Protein AF-A0A0L0SYV2-F1 (afdb_monomer)

Organism: Allomyces macrogynus (strain ATCC 38327) (NCBI:txid578462)

Foldseek 3Di:
DDDQDAPPVPRQGDDDQFACCCVVQNRVCNVVCCVVVVVLVPPPQDPVLLVVLVVLLVVLVVVCVVVVHDDDPVVSVVQSVVQSCCCSVQVDRPSCSVVVVDPLNVLVVLLVVLCVPVVLRRHNCSCVDPSVVVNVVSVVVNCVVRPD

pLDDT: mean 73.58, std 16.0, range [29.72, 91.56]

Structure (mmCIF, N/CA/C/O backbone):
data_AF-A0A0L0SYV2-F1
#
_entry.id   AF-A0A0L0SYV2-F1
#
loop_
_atom_site.group_PDB
_atom_site.id
_atom_site.type_symbol
_atom_site.label_atom_id
_atom_site.label_alt_id
_atom_site.label_comp_id
_atom_site.label_asym_id
_atom_site.label_entity_id
_atom_site.label_seq_id
_atom_site.pdbx_PDB_ins_code
_atom_site.Cartn_x
_atom_site.Cartn_y
_atom_site.Cartn_z
_atom_site.occupancy
_atom_site.B_iso_or_equiv
_atom_site.auth_seq_id
_atom_site.auth_comp_id
_atom_site.auth_asym_id
_atom_site.auth_atom_id
_atom_site.pdbx_PDB_model_num
ATOM 1 N N . MET A 1 1 ? 2.145 28.136 -29.803 1.00 29.72 1 MET A N 1
ATOM 2 C CA . MET A 1 1 ? 3.023 27.206 -30.550 1.00 29.72 1 MET A CA 1
ATOM 3 C C . MET A 1 1 ? 4.322 27.035 -29.763 1.00 29.72 1 MET A C 1
ATOM 5 O O . MET A 1 1 ? 5.127 27.953 -29.757 1.00 29.72 1 MET A O 1
ATOM 9 N N . LYS A 1 2 ? 4.502 25.943 -29.000 1.00 31.38 2 LYS A N 1
ATOM 10 C CA . LYS A 1 2 ? 5.753 25.691 -28.253 1.00 31.38 2 LYS A CA 1
ATOM 11 C C . LYS A 1 2 ? 6.667 24.815 -29.106 1.00 31.38 2 LYS A C 1
ATOM 13 O O . LYS A 1 2 ? 6.378 23.638 -29.300 1.00 31.38 2 LYS A O 1
ATOM 18 N N . ALA A 1 3 ? 7.738 25.410 -29.621 1.00 33.66 3 ALA A N 1
ATOM 19 C CA . ALA A 1 3 ? 8.808 24.705 -30.309 1.00 33.66 3 ALA A CA 1
ATOM 20 C C . ALA A 1 3 ? 9.492 23.744 -29.324 1.00 33.66 3 ALA A C 1
ATOM 22 O O . ALA A 1 3 ? 10.186 24.166 -28.400 1.00 33.66 3 ALA A O 1
ATOM 23 N N . ALA A 1 4 ? 9.256 22.444 -29.493 1.00 44.12 4 ALA A N 1
ATOM 24 C CA . ALA A 1 4 ? 10.051 21.416 -28.841 1.00 44.12 4 ALA A CA 1
ATOM 25 C C . ALA A 1 4 ? 11.408 21.372 -29.552 1.00 44.12 4 ALA A C 1
ATOM 27 O O . ALA A 1 4 ? 11.513 20.853 -30.662 1.00 44.12 4 ALA A O 1
ATOM 28 N N . VAL A 1 5 ? 12.433 21.958 -28.933 1.00 43.7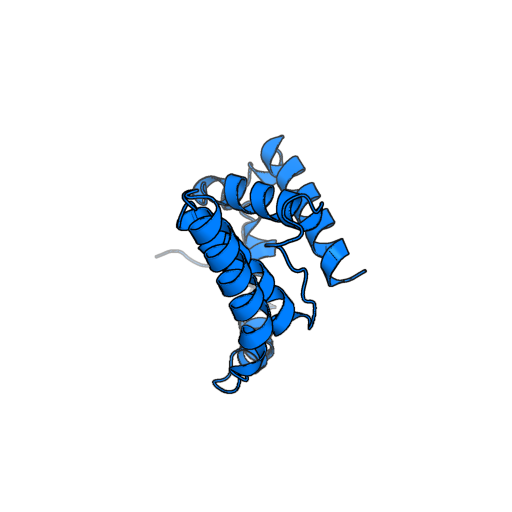8 5 VAL A N 1
ATOM 29 C CA . VAL A 1 5 ? 13.808 21.894 -29.434 1.00 43.78 5 VAL A CA 1
ATOM 30 C C . VAL A 1 5 ? 14.272 20.440 -29.323 1.00 43.78 5 VAL A C 1
ATOM 32 O O . VAL A 1 5 ? 14.525 19.925 -28.233 1.00 43.78 5 VAL A O 1
ATOM 35 N N . THR A 1 6 ? 14.304 19.750 -30.457 1.00 45.81 6 THR A N 1
ATOM 36 C CA . THR A 1 6 ? 14.864 18.405 -30.597 1.00 45.81 6 THR A CA 1
ATOM 37 C C . THR A 1 6 ? 16.344 18.530 -30.951 1.00 45.81 6 THR A C 1
ATOM 39 O O . THR A 1 6 ? 16.737 19.381 -31.756 1.00 45.81 6 THR A O 1
ATOM 42 N N . LYS A 1 7 ? 17.207 17.698 -30.354 1.00 44.47 7 LYS A N 1
ATOM 43 C CA . LYS A 1 7 ? 18.576 17.541 -30.868 1.00 44.47 7 LYS A CA 1
ATOM 44 C C . LYS A 1 7 ? 18.467 16.901 -32.252 1.00 44.47 7 LYS A C 1
ATOM 46 O O . LYS A 1 7 ? 18.067 15.743 -32.361 1.00 44.47 7 LYS A O 1
ATOM 51 N N . HIS A 1 8 ? 18.822 17.64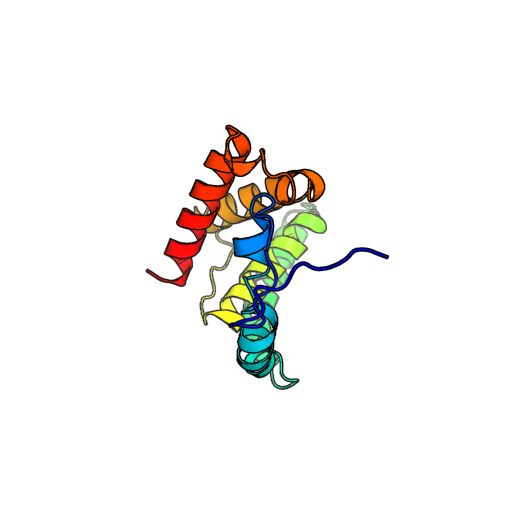9 -33.296 1.00 44.31 8 HIS A N 1
ATOM 52 C CA . HIS A 1 8 ? 18.572 17.277 -34.694 1.00 44.31 8 HIS A CA 1
ATOM 53 C C . HIS A 1 8 ? 19.315 16.003 -35.152 1.00 44.31 8 HIS A C 1
ATOM 55 O O . HIS A 1 8 ? 19.005 15.474 -36.209 1.00 44.31 8 HIS A O 1
ATOM 61 N N . GLY A 1 9 ? 20.253 15.476 -34.354 1.00 48.34 9 GLY A N 1
ATOM 62 C CA . GLY A 1 9 ? 20.945 14.211 -34.635 1.00 48.34 9 GLY A CA 1
ATOM 63 C C . GLY A 1 9 ? 20.352 12.960 -33.976 1.00 48.34 9 GLY A C 1
ATOM 64 O O . GLY A 1 9 ? 20.736 11.861 -34.352 1.00 48.34 9 GLY A O 1
ATOM 65 N N . VAL A 1 10 ? 19.451 13.089 -32.990 1.00 52.56 10 VAL A N 1
ATOM 66 C CA . VAL A 1 10 ? 18.992 11.937 -32.172 1.00 52.56 10 VAL A CA 1
ATOM 67 C C . VAL A 1 10 ? 17.472 11.909 -31.969 1.00 52.56 10 VAL A C 1
ATOM 69 O O . VAL A 1 10 ? 16.950 10.984 -31.359 1.00 52.56 10 VAL A O 1
ATOM 72 N N . PHE A 1 11 ? 16.743 12.930 -32.442 1.00 46.56 11 PHE A N 1
ATOM 73 C CA . PHE A 1 11 ? 15.298 13.111 -32.211 1.00 46.56 11 PHE A CA 1
ATOM 74 C C . PHE A 1 11 ? 14.867 13.013 -30.733 1.00 46.56 11 PHE A C 1
ATOM 76 O O . PHE A 1 11 ? 13.685 12.863 -30.422 1.00 46.56 11 PHE A O 1
ATOM 83 N N . GLU A 1 12 ? 15.802 13.167 -29.796 1.00 43.59 12 GLU A N 1
ATOM 84 C CA . GLU A 1 12 ? 15.482 13.257 -28.381 1.00 43.59 12 GLU A CA 1
ATOM 85 C C . GLU A 1 12 ? 14.911 14.642 -28.070 1.00 43.59 12 GLU A C 1
ATOM 87 O O . GLU A 1 12 ? 15.508 15.685 -28.370 1.00 43.59 12 GLU A O 1
ATOM 92 N N . LYS A 1 13 ? 13.724 14.650 -27.457 1.00 46.34 13 LYS A N 1
ATOM 93 C CA . LYS A 1 13 ? 13.135 15.852 -26.866 1.00 46.34 13 LYS A CA 1
ATOM 94 C C . LYS A 1 13 ? 13.972 16.249 -25.649 1.00 46.34 13 LYS A C 1
ATOM 96 O O . LYS A 1 13 ? 14.183 15.417 -24.770 1.00 46.34 13 LYS A O 1
ATOM 101 N N . MET A 1 14 ? 14.407 17.509 -25.567 1.00 41.00 14 MET A N 1
ATOM 102 C CA . MET A 1 14 ? 14.943 18.050 -24.313 1.00 41.00 14 MET A CA 1
ATOM 103 C C . MET A 1 14 ? 13.851 17.989 -23.241 1.00 41.00 14 MET A C 1
ATOM 105 O O . MET A 1 14 ? 12.801 18.621 -23.373 1.00 41.00 14 MET A O 1
ATOM 109 N N . VAL A 1 15 ? 14.094 17.206 -22.192 1.00 47.69 15 VAL A N 1
ATOM 110 C CA . VAL A 1 15 ? 13.194 17.077 -21.045 1.00 47.69 15 VAL A CA 1
ATOM 111 C C . VAL A 1 15 ? 13.736 17.955 -19.925 1.00 47.69 15 VAL A C 1
ATOM 113 O O . VAL 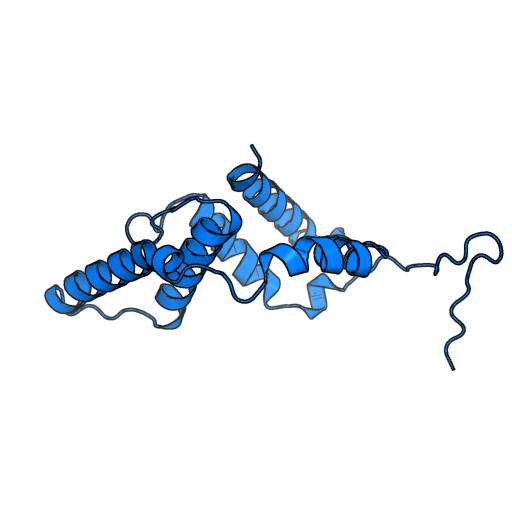A 1 15 ? 14.853 17.753 -19.458 1.00 47.69 15 VAL A O 1
ATOM 116 N N . PHE A 1 16 ? 12.946 18.937 -19.496 1.00 44.91 16 PHE A N 1
ATOM 117 C CA . PHE A 1 16 ? 13.191 19.640 -18.240 1.00 44.91 16 PHE A CA 1
ATOM 118 C C . PHE A 1 16 ? 12.748 18.722 -17.094 1.00 44.91 16 PHE A C 1
ATOM 120 O O . PHE A 1 16 ? 11.564 18.388 -17.002 1.00 44.91 16 PHE A O 1
ATOM 127 N N . SER A 1 17 ? 13.684 18.292 -16.243 1.00 52.31 17 SER A N 1
ATOM 128 C CA . SER A 1 17 ? 13.376 17.466 -15.073 1.00 52.31 17 SER A CA 1
ATOM 129 C C . SER A 1 17 ? 12.550 18.280 -14.075 1.00 52.31 17 SER A C 1
ATOM 131 O O . SER A 1 17 ? 13.035 19.265 -13.514 1.00 52.31 17 SER A O 1
ATOM 133 N N . ALA A 1 18 ? 11.298 17.884 -13.861 1.00 56.34 18 ALA A N 1
ATOM 134 C CA . ALA A 1 18 ? 10.385 18.538 -12.931 1.00 56.34 18 ALA A CA 1
ATOM 135 C C . ALA A 1 18 ? 10.066 17.598 -11.758 1.00 56.34 18 ALA A C 1
ATOM 137 O O . ALA A 1 18 ? 9.208 16.726 -11.866 1.00 56.34 18 ALA A O 1
ATOM 138 N N . GLY A 1 19 ? 10.795 17.746 -10.654 1.00 63.28 19 GLY A N 1
ATOM 139 C CA . GLY A 1 19 ? 10.549 17.026 -9.404 1.00 63.28 19 GLY A CA 1
ATOM 140 C C . GLY A 1 19 ? 10.784 15.518 -9.535 1.00 63.28 19 GLY A C 1
ATOM 141 O O . GLY A 1 19 ? 11.743 15.085 -10.174 1.00 63.28 19 GLY A O 1
ATOM 142 N N . TYR A 1 20 ? 9.883 14.704 -8.973 1.00 60.41 20 TYR A N 1
ATOM 143 C CA . TYR A 1 20 ? 9.919 13.236 -9.098 1.00 60.41 20 TYR A CA 1
ATOM 144 C C . TYR A 1 20 ? 9.227 12.707 -10.354 1.00 60.41 20 TYR A C 1
ATOM 146 O O . TYR A 1 20 ? 9.127 11.492 -10.539 1.00 60.41 20 TYR A O 1
ATOM 154 N N . ARG A 1 21 ? 8.767 13.589 -11.247 1.00 58.44 21 ARG A N 1
ATOM 155 C CA . ARG A 1 21 ? 8.006 13.206 -12.441 1.00 58.44 21 ARG A CA 1
ATOM 156 C C . ARG A 1 21 ? 8.702 12.123 -13.263 1.00 58.44 21 ARG A C 1
ATOM 158 O O . ARG A 1 21 ? 8.033 11.239 -13.775 1.00 58.44 21 ARG A O 1
ATOM 165 N N . GLU A 1 22 ? 10.027 12.136 -13.360 1.00 58.88 22 GLU A N 1
ATOM 166 C CA . GLU A 1 22 ? 10.775 11.122 -14.116 1.00 58.88 22 GLU A CA 1
ATOM 167 C C . GLU A 1 22 ? 10.774 9.733 -13.458 1.00 58.88 22 GLU A C 1
ATOM 169 O O . GLU A 1 22 ? 10.797 8.743 -14.184 1.00 58.88 22 GLU A O 1
ATOM 174 N N . ARG A 1 23 ? 10.679 9.639 -12.122 1.00 58.47 23 ARG A N 1
ATOM 175 C CA . ARG A 1 23 ? 10.494 8.358 -11.414 1.00 58.47 23 ARG A CA 1
ATOM 176 C C . ARG A 1 23 ? 9.082 7.802 -11.598 1.00 58.47 23 ARG A C 1
ATOM 178 O O . ARG A 1 23 ? 8.929 6.599 -11.738 1.00 58.47 23 ARG A O 1
ATOM 185 N N . PHE A 1 24 ? 8.075 8.674 -11.641 1.00 51.09 24 PHE A N 1
ATOM 186 C CA . PHE A 1 24 ? 6.677 8.266 -11.822 1.00 51.09 24 PHE A CA 1
ATOM 187 C C . PHE A 1 24 ? 6.277 8.039 -13.288 1.00 51.09 24 PHE A C 1
ATOM 189 O O . PHE A 1 24 ? 5.370 7.260 -13.553 1.00 51.09 24 PHE A O 1
ATOM 196 N N . THR A 1 25 ? 6.912 8.723 -14.248 1.00 50.16 25 THR A N 1
ATOM 197 C CA . THR A 1 25 ? 6.475 8.717 -15.661 1.00 50.16 25 THR A CA 1
ATOM 198 C C . THR A 1 25 ? 7.535 8.275 -16.674 1.00 50.16 25 THR A C 1
ATOM 200 O O . THR A 1 25 ? 7.166 7.946 -17.795 1.00 50.16 25 THR A O 1
ATOM 203 N N . GLY A 1 26 ? 8.825 8.207 -16.314 1.00 46.00 26 GLY A N 1
ATOM 204 C CA . GLY A 1 26 ? 9.908 7.727 -17.189 1.00 46.00 26 GLY A CA 1
ATOM 205 C C . GLY A 1 26 ? 10.278 8.647 -18.375 1.00 46.00 26 GLY A C 1
ATOM 206 O O . GLY A 1 26 ? 9.440 9.318 -18.975 1.00 46.00 26 GLY A O 1
ATOM 207 N N . LYS A 1 27 ? 11.563 8.677 -18.773 1.00 50.16 27 LYS A N 1
ATOM 208 C CA . LYS A 1 27 ? 12.067 9.445 -19.940 1.00 50.16 27 LYS A CA 1
ATOM 209 C C . LYS A 1 27 ? 11.887 8.656 -21.234 1.00 50.16 27 LYS A C 1
ATOM 211 O O . LYS A 1 27 ? 12.698 7.778 -21.490 1.00 50.16 27 LYS A O 1
ATOM 216 N N . ASN A 1 28 ? 10.849 8.908 -22.039 1.00 48.28 28 ASN A N 1
ATOM 217 C CA . ASN A 1 28 ? 10.533 8.171 -23.293 1.00 48.28 28 ASN A CA 1
ATOM 218 C C . ASN A 1 28 ? 10.347 6.639 -23.146 1.00 48.28 28 ASN A C 1
ATOM 220 O O . ASN A 1 28 ? 9.809 5.980 -24.034 1.00 48.28 28 ASN A O 1
ATOM 224 N N . LEU A 1 29 ? 10.699 6.102 -21.983 1.00 48.56 29 LEU A N 1
ATOM 225 C CA . LEU A 1 29 ? 10.448 4.778 -21.478 1.00 48.56 29 LEU A CA 1
ATOM 226 C C . LEU A 1 29 ? 8.961 4.590 -21.210 1.00 48.56 29 LEU A C 1
ATOM 228 O O . LEU A 1 29 ? 8.510 3.478 -21.353 1.00 48.56 29 LEU A O 1
ATOM 232 N N . ALA A 1 30 ? 8.176 5.648 -20.974 1.00 48.47 30 ALA A N 1
ATOM 233 C CA . ALA A 1 30 ? 6.724 5.550 -20.824 1.00 48.47 30 ALA A CA 1
ATOM 234 C C . ALA A 1 30 ? 6.069 4.719 -21.938 1.00 48.47 30 ALA A C 1
ATOM 236 O O . ALA A 1 30 ? 5.272 3.846 -21.649 1.00 48.47 30 ALA A O 1
ATOM 237 N N . ILE A 1 31 ? 6.444 4.915 -23.211 1.00 52.03 31 ILE A N 1
ATOM 238 C CA . ILE A 1 31 ? 5.865 4.155 -24.335 1.00 52.03 31 ILE A CA 1
ATOM 239 C C . ILE A 1 31 ? 6.406 2.716 -24.376 1.00 52.03 31 ILE A C 1
ATOM 241 O O . ILE A 1 31 ? 5.652 1.781 -24.644 1.00 52.03 31 ILE A O 1
ATOM 245 N N . ALA A 1 32 ? 7.703 2.519 -24.121 1.00 54.16 32 ALA A N 1
ATOM 246 C CA . ALA A 1 32 ? 8.334 1.196 -24.127 1.00 54.16 32 ALA A CA 1
ATOM 247 C C . ALA A 1 32 ? 7.911 0.345 -22.911 1.00 54.16 32 ALA A C 1
ATOM 249 O O . ALA A 1 32 ? 7.461 -0.784 -23.077 1.00 54.16 32 ALA A O 1
ATOM 250 N N . GLN A 1 33 ? 7.959 0.912 -21.706 1.00 56.12 33 GLN A N 1
ATOM 251 C CA . GLN A 1 33 ? 7.362 0.389 -20.480 1.00 56.12 33 GLN A CA 1
ATOM 252 C C . GLN A 1 33 ? 5.869 0.184 -20.640 1.00 56.12 33 GLN A C 1
ATOM 254 O O . GLN A 1 33 ? 5.429 -0.896 -20.302 1.00 56.12 33 GLN A O 1
ATOM 259 N N . HIS A 1 34 ? 5.087 1.110 -21.208 1.00 56.94 34 HIS A N 1
ATOM 260 C CA . HIS A 1 34 ? 3.661 0.847 -21.447 1.00 56.94 34 HIS A CA 1
ATOM 261 C C . HIS A 1 34 ? 3.471 -0.400 -22.309 1.00 56.94 34 HIS A C 1
ATOM 263 O O . HIS A 1 34 ? 2.591 -1.189 -22.015 1.00 56.94 34 HIS A O 1
ATOM 269 N N . LYS A 1 35 ? 4.292 -0.647 -23.338 1.00 64.69 35 LYS A N 1
ATOM 270 C CA . LYS A 1 35 ? 4.180 -1.883 -24.135 1.00 64.69 35 LYS A CA 1
ATOM 271 C C . LYS A 1 35 ? 4.480 -3.150 -23.324 1.00 64.69 35 LYS A C 1
ATOM 273 O O . LYS A 1 35 ? 3.802 -4.154 -23.526 1.00 64.69 35 LYS A O 1
ATOM 278 N N . ILE A 1 36 ? 5.465 -3.099 -22.427 1.00 65.38 36 ILE A N 1
ATOM 279 C CA . ILE A 1 36 ? 5.871 -4.228 -21.573 1.00 65.38 36 ILE A CA 1
ATOM 280 C C . ILE A 1 36 ? 4.855 -4.439 -20.437 1.00 65.38 36 ILE A C 1
ATOM 282 O O . ILE A 1 36 ? 4.325 -5.529 -20.258 1.00 65.38 36 ILE A O 1
ATOM 286 N N . VAL A 1 37 ? 4.516 -3.372 -19.722 1.00 64.75 37 VAL A N 1
ATOM 287 C CA . VAL A 1 37 ? 3.601 -3.331 -18.577 1.00 64.75 37 VAL A CA 1
ATOM 288 C C . VAL A 1 37 ? 2.149 -3.570 -19.002 1.00 64.75 37 VAL A C 1
ATOM 290 O O . VAL A 1 37 ? 1.436 -4.297 -18.318 1.00 64.75 37 VAL A O 1
ATOM 293 N N . ASN A 1 38 ? 1.699 -3.085 -20.168 1.00 70.88 38 ASN A N 1
ATOM 294 C CA . ASN A 1 38 ? 0.351 -3.391 -20.677 1.00 70.88 38 ASN A CA 1
ATOM 295 C C . ASN A 1 38 ? 0.132 -4.891 -20.893 1.00 70.88 38 ASN A C 1
ATOM 297 O O . ASN A 1 38 ? -1.017 -5.322 -20.938 1.00 70.88 38 ASN A O 1
ATOM 301 N N . ALA A 1 39 ? 1.193 -5.693 -21.056 1.00 67.56 39 ALA A N 1
ATOM 302 C CA . ALA A 1 39 ? 1.052 -7.144 -21.095 1.00 67.56 39 ALA A CA 1
ATOM 303 C C . ALA A 1 39 ? 0.579 -7.708 -19.746 1.00 67.56 39 ALA A C 1
ATOM 305 O O . ALA A 1 39 ? -0.248 -8.617 -19.745 1.00 67.56 39 ALA A O 1
ATOM 306 N N . ALA A 1 40 ? 1.026 -7.119 -18.634 1.00 63.31 40 ALA A N 1
ATOM 307 C CA . ALA A 1 40 ? 0.561 -7.460 -17.296 1.00 63.31 40 ALA A CA 1
ATOM 308 C C . ALA A 1 40 ? -0.893 -7.015 -17.069 1.00 63.31 40 ALA A C 1
ATOM 310 O O . ALA A 1 40 ? -1.648 -7.762 -16.473 1.00 63.31 40 ALA A O 1
ATOM 311 N N . PHE A 1 41 ? -1.336 -5.875 -17.612 1.00 68.88 41 PHE A N 1
ATOM 312 C CA . PHE A 1 41 ? -2.715 -5.363 -17.457 1.00 68.88 41 PHE A CA 1
ATOM 313 C C . PHE A 1 41 ? -3.721 -5.866 -18.510 1.00 68.88 41 PHE A C 1
ATOM 315 O O . PHE A 1 41 ? -4.768 -5.253 -18.737 1.00 68.88 41 PHE A O 1
ATOM 322 N N . ARG A 1 42 ? -3.438 -6.981 -19.194 1.00 68.69 42 ARG A N 1
ATOM 323 C CA . ARG A 1 42 ? -4.436 -7.608 -20.077 1.00 68.69 42 ARG A CA 1
ATOM 324 C C . ARG A 1 42 ? -5.583 -8.171 -19.234 1.00 68.69 42 ARG A C 1
ATOM 326 O O . ARG A 1 42 ? -5.414 -8.481 -18.062 1.00 68.69 42 ARG A O 1
ATOM 333 N N . ARG A 1 43 ? -6.747 -8.363 -19.862 1.00 62.38 43 ARG A N 1
ATOM 334 C CA . ARG A 1 43 ? -8.036 -8.802 -19.274 1.00 62.38 43 ARG A CA 1
ATOM 335 C C . ARG A 1 43 ? -8.021 -10.167 -18.538 1.00 62.38 43 ARG A C 1
ATOM 337 O O . ARG A 1 43 ? -9.086 -10.692 -18.248 1.00 62.38 43 ARG A O 1
ATOM 344 N N . GLY A 1 44 ? -6.848 -10.757 -18.296 1.00 67.44 44 GLY A N 1
ATOM 345 C CA . GLY A 1 44 ? -6.633 -12.103 -17.762 1.00 67.44 44 GLY A CA 1
ATOM 346 C C . GLY A 1 44 ? -6.175 -12.166 -16.304 1.00 67.44 44 GLY A C 1
ATOM 347 O O . GLY A 1 44 ? -5.636 -13.194 -15.909 1.00 67.44 44 GLY A O 1
ATOM 348 N N . TRP A 1 45 ? -6.352 -11.109 -15.504 1.00 68.31 45 TRP A N 1
ATOM 349 C CA . TRP A 1 45 ? -6.141 -11.229 -14.058 1.00 68.31 45 TRP A CA 1
ATOM 350 C C . TRP A 1 45 ? -7.148 -12.227 -13.501 1.00 68.31 45 TRP A C 1
ATOM 352 O O . TRP A 1 45 ? -8.357 -12.038 -13.638 1.00 68.31 45 TRP A O 1
ATOM 362 N N . ALA A 1 46 ? -6.649 -13.313 -12.915 1.00 77.56 46 ALA A N 1
ATOM 363 C CA . ALA A 1 46 ? -7.509 -14.317 -12.320 1.00 77.56 46 ALA A CA 1
ATOM 364 C C . ALA A 1 46 ? -8.253 -13.679 -11.136 1.00 77.56 46 ALA A C 1
ATOM 366 O O . ALA A 1 46 ? -7.594 -13.188 -10.219 1.00 77.56 46 ALA A O 1
ATOM 367 N N . PRO A 1 47 ? -9.600 -13.719 -11.092 1.00 77.12 47 PRO A N 1
ATOM 368 C CA . PRO A 1 47 ? -10.358 -13.211 -9.946 1.00 77.12 47 PRO A CA 1
ATOM 369 C C . PRO A 1 47 ? -9.931 -13.843 -8.613 1.00 77.12 47 PRO A C 1
ATOM 371 O O . PRO A 1 47 ? -10.064 -13.230 -7.562 1.00 77.12 47 PRO A O 1
ATOM 374 N N . ALA A 1 48 ? -9.354 -15.049 -8.669 1.00 81.38 48 ALA A N 1
ATOM 375 C CA . ALA A 1 48 ? -8.777 -15.748 -7.528 1.00 81.38 48 ALA A CA 1
ATOM 376 C C . ALA A 1 48 ? -7.665 -14.962 -6.806 1.00 81.38 48 ALA A C 1
ATOM 378 O O . ALA A 1 48 ? -7.508 -15.149 -5.603 1.00 81.38 48 ALA A O 1
ATOM 379 N N . LEU A 1 49 ? -6.945 -14.060 -7.491 1.00 79.75 49 LEU A N 1
ATOM 380 C CA . LEU A 1 49 ? -5.920 -13.197 -6.879 1.00 79.75 49 LEU A CA 1
ATOM 381 C C . LEU A 1 49 ? -6.502 -12.272 -5.802 1.00 79.75 49 LEU A C 1
ATOM 383 O O . LEU A 1 49 ? -5.807 -11.896 -4.869 1.00 79.75 49 LEU A O 1
ATOM 387 N N . PHE A 1 50 ? -7.789 -11.943 -5.904 1.00 81.81 50 PHE A N 1
ATOM 388 C CA . PHE A 1 50 ? -8.490 -11.109 -4.930 1.00 81.81 50 PHE A CA 1
ATOM 389 C C . PHE A 1 50 ? -9.158 -11.930 -3.821 1.00 81.81 50 PHE A C 1
ATOM 391 O O . PHE A 1 50 ? -9.718 -11.358 -2.892 1.00 81.81 50 PHE A O 1
ATOM 398 N N . GLY A 1 51 ? -9.121 -13.265 -3.908 1.00 86.88 51 GLY A N 1
ATOM 399 C CA . GLY A 1 51 ? -9.825 -14.154 -2.987 1.00 86.88 51 GLY A CA 1
ATOM 400 C C . GLY A 1 51 ? -9.241 -14.169 -1.574 1.00 86.88 51 GLY A C 1
ATOM 401 O O . GLY A 1 51 ? -10.011 -14.219 -0.624 1.00 86.88 51 GLY A O 1
ATOM 402 N N . GLY A 1 52 ? -7.911 -14.115 -1.436 1.00 88.31 52 GLY A N 1
ATOM 403 C CA . GLY A 1 52 ? -7.231 -14.006 -0.135 1.00 88.31 52 GLY A CA 1
ATOM 404 C C . GLY A 1 52 ? -7.556 -12.682 0.562 1.00 88.31 52 GLY A C 1
ATOM 405 O O . GLY A 1 52 ? -8.256 -12.705 1.573 1.00 88.31 52 GLY A O 1
ATOM 406 N N . PRO A 1 53 ? -7.214 -11.533 -0.052 1.00 89.81 53 PRO A N 1
ATOM 407 C CA . PRO A 1 53 ? -7.522 -10.217 0.511 1.00 89.81 53 PRO A CA 1
ATOM 408 C C . PRO A 1 53 ? -9.012 -10.023 0.843 1.00 89.81 53 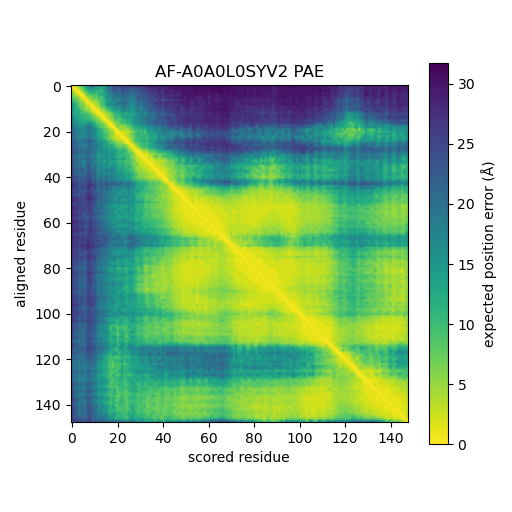PRO A C 1
ATOM 410 O O . PRO A 1 53 ? -9.359 -9.468 1.884 1.00 89.81 53 PRO A O 1
ATOM 413 N N . ALA A 1 54 ? -9.921 -10.539 0.002 1.00 88.69 54 ALA A N 1
ATOM 414 C CA . ALA A 1 54 ? -11.357 -10.457 0.266 1.00 88.69 54 ALA A CA 1
ATOM 415 C C . ALA A 1 54 ? -11.791 -11.287 1.484 1.00 88.69 54 ALA A C 1
ATOM 417 O O . ALA A 1 54 ? -12.712 -10.876 2.186 1.00 88.69 54 ALA A O 1
ATOM 418 N N . ARG A 1 55 ? -11.154 -12.437 1.747 1.00 90.94 55 ARG A N 1
ATOM 419 C CA . ARG A 1 55 ? -11.427 -13.228 2.956 1.00 90.94 55 ARG A CA 1
ATOM 420 C C . ARG A 1 55 ? -10.958 -12.501 4.206 1.00 90.94 55 ARG A C 1
ATOM 422 O O . ARG A 1 55 ? -11.763 -12.381 5.118 1.00 90.94 55 ARG A O 1
ATOM 429 N N . HIS A 1 56 ? -9.748 -11.937 4.200 1.00 90.69 56 HIS A N 1
ATOM 430 C CA . HIS A 1 56 ? -9.241 -11.161 5.339 1.00 90.69 56 HIS A CA 1
ATOM 431 C C . HIS A 1 56 ? -10.162 -9.972 5.664 1.00 90.69 56 HIS A C 1
ATOM 433 O O . HIS A 1 56 ? -10.456 -9.696 6.825 1.00 90.69 56 HIS A O 1
ATOM 439 N N . LEU A 1 57 ? -10.701 -9.302 4.637 1.00 90.00 57 LEU A N 1
ATOM 440 C CA . LEU A 1 57 ? -11.690 -8.238 4.826 1.00 90.00 57 LEU A CA 1
ATOM 441 C C . LEU A 1 57 ? -12.998 -8.747 5.460 1.00 90.00 57 LEU A C 1
ATOM 443 O O . LEU A 1 57 ? -13.535 -8.095 6.353 1.00 90.00 57 LEU A O 1
ATOM 447 N N . ILE A 1 58 ? -13.526 -9.884 4.995 1.00 91.31 58 ILE A N 1
ATOM 448 C CA . ILE A 1 58 ? -14.758 -10.477 5.542 1.00 91.31 58 ILE A CA 1
ATOM 449 C C . ILE A 1 58 ? -14.547 -10.900 6.998 1.00 91.31 58 ILE A C 1
ATOM 451 O O . ILE A 1 58 ? -15.366 -10.557 7.845 1.00 91.31 58 ILE A O 1
ATOM 455 N N . GLU A 1 59 ? -13.431 -11.564 7.301 1.00 91.56 59 GLU A N 1
ATOM 456 C CA . GLU A 1 59 ? -13.047 -11.938 8.667 1.00 91.56 59 GLU A CA 1
ATOM 457 C C . GLU A 1 59 ? -12.996 -10.701 9.571 1.00 91.56 59 GLU A C 1
ATOM 459 O O . GLU A 1 59 ? -13.577 -10.693 10.660 1.00 91.56 59 GLU A O 1
ATOM 464 N N . LYS A 1 60 ? -12.420 -9.596 9.079 1.00 88.12 60 LYS A N 1
ATOM 465 C CA . LYS A 1 60 ? -12.397 -8.336 9.825 1.00 88.12 60 LYS A CA 1
ATOM 466 C C . LYS A 1 60 ? -13.785 -7.743 10.046 1.00 88.12 60 LYS A C 1
ATOM 468 O O . LYS A 1 60 ? -14.056 -7.199 11.116 1.00 88.12 60 LYS A O 1
ATOM 473 N N . PHE A 1 61 ? -14.677 -7.833 9.064 1.00 89.88 61 PHE A N 1
ATOM 474 C CA . PHE A 1 61 ? -16.061 -7.395 9.237 1.00 89.88 61 PHE A CA 1
ATOM 475 C C . PHE A 1 61 ? -16.805 -8.225 10.281 1.00 89.88 61 PHE A C 1
ATOM 477 O O . PHE A 1 61 ? -17.532 -7.640 11.086 1.00 89.88 61 PHE A O 1
ATOM 484 N N . ASP A 1 62 ? -16.588 -9.537 10.323 1.00 91.25 62 ASP A N 1
ATOM 485 C CA . ASP A 1 62 ? -17.201 -10.412 11.323 1.00 91.25 62 ASP A CA 1
ATOM 486 C C . ASP A 1 62 ? -16.723 -10.061 12.748 1.00 91.25 62 ASP A C 1
ATOM 488 O O . ASP A 1 62 ? -17.541 -9.942 13.665 1.00 91.25 62 ASP A O 1
ATOM 492 N N . GLU A 1 63 ? -15.426 -9.789 12.941 1.00 89.38 63 GLU A N 1
ATOM 493 C CA . GLU A 1 63 ? -14.872 -9.319 14.226 1.00 89.38 63 GLU A CA 1
ATOM 494 C C . GLU A 1 63 ? -15.485 -7.987 14.689 1.00 89.38 63 GLU A C 1
ATOM 496 O O . GLU A 1 63 ? -15.804 -7.779 15.869 1.00 89.38 63 GLU A O 1
ATOM 501 N N . LEU A 1 64 ? -15.642 -7.045 13.761 1.00 87.56 64 LEU A N 1
ATOM 502 C CA . LEU A 1 64 ? -16.168 -5.716 14.061 1.00 87.56 64 LEU A CA 1
ATOM 503 C C . LEU A 1 64 ? -17.668 -5.760 14.342 1.00 87.56 64 LEU A C 1
ATOM 505 O O . LEU A 1 64 ? -18.128 -5.114 15.285 1.00 87.56 64 LEU A O 1
ATOM 509 N N . ALA A 1 65 ? -18.411 -6.584 13.601 1.00 88.31 65 ALA A N 1
ATOM 510 C CA . ALA A 1 65 ? -19.817 -6.855 13.870 1.00 88.31 65 ALA A CA 1
ATOM 511 C C . ALA A 1 65 ? -20.013 -7.479 15.262 1.00 88.31 65 ALA A C 1
ATOM 513 O O . ALA A 1 65 ? -20.927 -7.081 15.984 1.00 88.31 65 ALA A O 1
ATOM 514 N N . ALA A 1 66 ? -19.130 -8.396 15.673 1.00 90.94 66 ALA A N 1
ATOM 515 C CA . ALA A 1 66 ? -19.175 -9.017 16.997 1.00 90.94 66 ALA A CA 1
ATOM 516 C C . ALA A 1 66 ? -18.845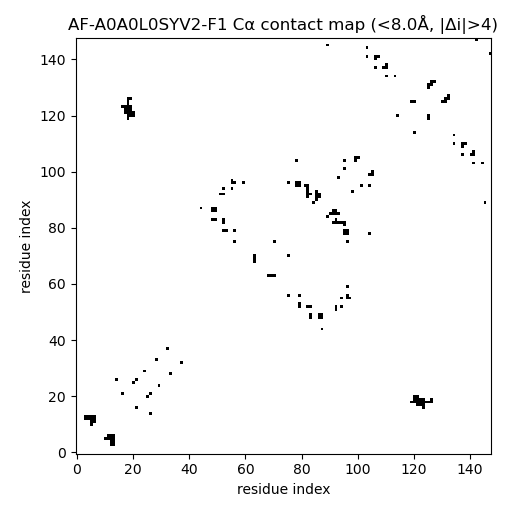 -8.040 18.143 1.00 90.94 66 ALA A C 1
ATOM 518 O O . ALA A 1 66 ? -19.405 -8.158 19.233 1.00 90.94 66 ALA A O 1
ATOM 519 N N . SER A 1 67 ? -17.954 -7.071 17.912 1.00 89.94 67 SER A N 1
ATOM 520 C CA . SER A 1 67 ? -17.548 -6.075 18.919 1.00 89.94 67 SER A CA 1
ATOM 521 C C . SER A 1 67 ? -18.402 -4.800 18.933 1.00 89.94 67 SER A C 1
ATOM 523 O O . SER A 1 67 ? -18.282 -4.000 19.859 1.00 89.94 67 SER A O 1
ATOM 525 N N . GLY A 1 68 ? -19.253 -4.591 17.922 1.00 87.62 68 GLY A N 1
ATOM 526 C CA . GLY A 1 68 ? -20.020 -3.353 17.739 1.00 87.62 68 GLY A CA 1
ATOM 527 C C . GLY A 1 68 ? -19.169 -2.153 17.304 1.00 87.62 68 GLY A C 1
ATOM 528 O O . GLY A 1 68 ? -19.615 -1.010 17.412 1.00 87.62 68 GLY A O 1
ATOM 529 N N . SER A 1 69 ? -17.945 -2.398 16.835 1.00 85.81 69 SER A N 1
ATOM 530 C CA . SER A 1 69 ? -17.012 -1.358 16.398 1.00 85.81 69 SER A CA 1
ATOM 531 C C . SER A 1 69 ? -17.303 -0.917 14.961 1.00 85.81 69 SER A C 1
ATOM 5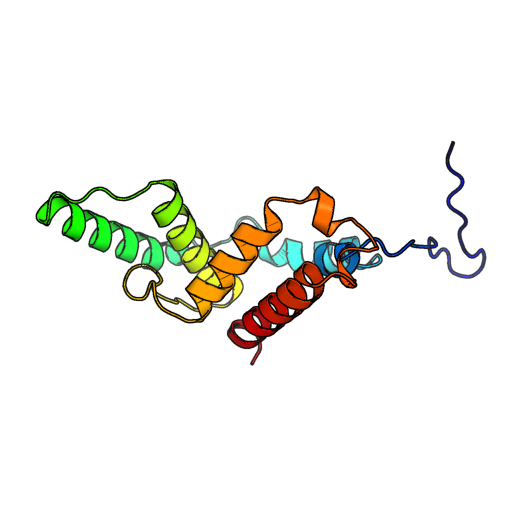33 O O . SER A 1 69 ? -17.804 -1.687 14.144 1.00 85.81 69 SER A O 1
ATOM 535 N N . VAL A 1 70 ? -16.958 0.329 14.630 1.00 80.94 70 VAL A N 1
ATOM 536 C CA . VAL A 1 70 ? -17.139 0.895 13.284 1.00 80.94 70 VAL A CA 1
ATOM 537 C C . VAL A 1 70 ? -15.797 0.942 12.562 1.00 80.94 70 VAL A C 1
ATOM 539 O O . VAL A 1 70 ? -14.811 1.405 13.132 1.00 80.94 70 VAL A O 1
ATOM 542 N N . LEU A 1 71 ? -15.774 0.498 11.302 1.00 77.38 71 LEU A N 1
ATOM 543 C CA . LEU A 1 71 ? -14.616 0.631 10.418 1.00 77.38 71 LEU A CA 1
ATOM 544 C C . LEU A 1 71 ? -14.750 1.871 9.543 1.00 77.38 71 LEU A C 1
ATOM 546 O O . LEU A 1 71 ? -15.802 2.076 8.935 1.00 77.38 71 LEU A O 1
ATOM 550 N N . ASP A 1 72 ? -13.680 2.651 9.415 1.00 85.88 72 ASP A N 1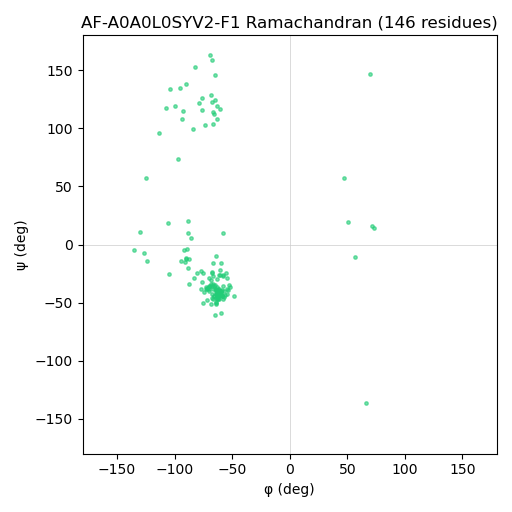
ATOM 551 C CA . ASP A 1 72 ? -13.617 3.711 8.412 1.00 85.88 72 ASP A CA 1
ATOM 552 C C . ASP A 1 72 ? -13.583 3.095 6.998 1.00 85.88 72 ASP A C 1
ATOM 554 O O . ASP A 1 72 ? -12.671 2.316 6.688 1.00 85.88 72 ASP A O 1
ATOM 558 N N . PRO A 1 73 ? -14.541 3.438 6.109 1.00 83.81 73 PRO A N 1
ATOM 559 C CA . PRO A 1 73 ? -14.531 2.981 4.731 1.00 83.81 73 PRO A CA 1
ATOM 560 C C . PRO A 1 73 ? -13.236 3.254 3.975 1.00 83.81 73 PRO A C 1
ATOM 562 O O . PRO A 1 73 ? -12.775 2.408 3.206 1.00 83.81 73 PRO A O 1
ATOM 565 N N . ALA A 1 74 ? -12.631 4.418 4.202 1.00 83.75 74 ALA A N 1
ATOM 566 C CA . ALA A 1 74 ? -11.396 4.783 3.523 1.00 83.75 74 ALA A CA 1
ATOM 567 C C . ALA A 1 74 ? -10.226 3.893 3.964 1.00 83.75 74 ALA A C 1
ATOM 569 O O . ALA A 1 74 ? -9.370 3.542 3.149 1.00 83.75 74 ALA A O 1
ATOM 570 N N . GLU A 1 75 ? -10.201 3.500 5.236 1.00 82.06 75 GLU A N 1
ATOM 571 C CA . GLU A 1 75 ? -9.145 2.674 5.803 1.00 82.06 75 GLU A CA 1
ATOM 572 C C . GLU A 1 75 ? -9.172 1.250 5.247 1.00 82.06 75 GLU A C 1
ATOM 574 O O . GLU A 1 75 ? -8.160 0.790 4.714 1.00 82.06 75 GLU A O 1
ATOM 579 N N . TRP A 1 76 ? -10.321 0.570 5.274 1.00 84.31 76 TRP A N 1
ATOM 580 C CA . TRP A 1 76 ? -10.384 -0.812 4.789 1.00 84.31 76 TRP A CA 1
ATOM 581 C C . TRP A 1 76 ? -10.238 -0.909 3.275 1.00 84.31 76 TRP A C 1
ATOM 583 O O . TRP A 1 76 ? -9.578 -1.821 2.783 1.00 84.31 76 TRP A O 1
ATOM 593 N N . MET A 1 77 ? -10.780 0.049 2.516 1.00 86.62 77 MET A N 1
ATOM 594 C CA . MET A 1 77 ? -10.602 0.063 1.062 1.00 86.62 77 MET A CA 1
ATOM 595 C C . MET A 1 77 ? -9.127 0.209 0.690 1.00 86.62 77 MET A C 1
ATOM 597 O O . MET A 1 77 ? -8.660 -0.427 -0.254 1.00 86.62 77 MET A O 1
ATOM 601 N N . LYS A 1 78 ? -8.388 1.025 1.446 1.00 87.44 78 LYS A N 1
ATOM 602 C CA . LYS A 1 78 ? -6.953 1.233 1.265 1.00 87.44 78 LYS A CA 1
ATOM 603 C C . LYS A 1 78 ? -6.150 -0.037 1.576 1.00 87.44 78 LYS A C 1
ATOM 605 O O . LYS A 1 78 ? -5.296 -0.396 0.770 1.00 87.44 78 LYS A O 1
ATOM 610 N N . LEU A 1 79 ? -6.421 -0.718 2.693 1.00 87.94 79 LEU A N 1
ATOM 611 C CA . LEU A 1 79 ? -5.728 -1.967 3.058 1.00 87.94 79 LEU A CA 1
ATOM 612 C C . LEU A 1 79 ? -6.044 -3.096 2.066 1.00 87.94 79 LEU A C 1
ATOM 614 O O . LEU A 1 79 ? -5.134 -3.742 1.557 1.00 87.94 79 LEU A O 1
ATOM 618 N N . MET A 1 80 ? -7.317 -3.240 1.685 1.00 88.88 80 MET A N 1
ATOM 619 C CA . MET A 1 80 ? -7.747 -4.191 0.658 1.00 88.88 80 MET A CA 1
ATOM 620 C C . MET A 1 80 ? -7.056 -3.932 -0.684 1.00 88.88 80 MET A C 1
ATOM 622 O O . MET A 1 80 ? -6.624 -4.865 -1.357 1.00 88.88 80 MET A O 1
ATOM 626 N N . ALA A 1 81 ? -6.945 -2.665 -1.092 1.00 87.81 81 ALA A N 1
ATOM 627 C CA . ALA A 1 81 ? -6.262 -2.302 -2.326 1.00 87.81 81 ALA A CA 1
ATOM 628 C C . ALA A 1 81 ? -4.759 -2.597 -2.263 1.00 87.81 81 ALA A C 1
ATOM 630 O O . ALA A 1 81 ? -4.205 -3.043 -3.266 1.00 87.81 81 ALA A O 1
ATOM 631 N N . LEU A 1 82 ? -4.112 -2.369 -1.114 1.00 88.69 82 LEU A N 1
ATOM 632 C CA . LEU A 1 82 ? -2.705 -2.706 -0.917 1.00 88.69 82 LEU A CA 1
ATOM 633 C C . LEU A 1 82 ? -2.486 -4.208 -1.123 1.00 88.69 82 LEU A C 1
ATOM 635 O O . LEU A 1 82 ? -1.775 -4.571 -2.058 1.00 88.69 82 LEU A O 1
ATOM 639 N N . ASP A 1 83 ? -3.168 -5.054 -0.350 1.00 90.06 83 ASP A N 1
ATOM 640 C CA . ASP A 1 83 ? -3.000 -6.513 -0.410 1.00 90.06 83 ASP A CA 1
ATOM 641 C C . ASP A 1 83 ? -3.363 -7.076 -1.792 1.00 90.06 83 ASP A C 1
ATOM 643 O O . ASP A 1 83 ? -2.647 -7.898 -2.363 1.00 90.06 83 ASP A O 1
ATOM 647 N N . ALA A 1 84 ? -4.444 -6.584 -2.400 1.00 87.75 84 ALA A N 1
ATOM 648 C CA . ALA A 1 84 ? -4.838 -6.993 -3.744 1.00 87.75 84 ALA A CA 1
ATOM 649 C C . ALA A 1 84 ? -3.771 -6.662 -4.800 1.00 87.75 84 ALA A C 1
ATOM 651 O O . ALA A 1 84 ? -3.486 -7.478 -5.681 1.00 87.75 84 ALA A O 1
ATOM 652 N N . LEU A 1 85 ? -3.182 -5.465 -4.734 1.00 85.81 85 LEU A N 1
ATOM 653 C CA . LEU A 1 85 ? -2.149 -5.046 -5.678 1.00 85.81 85 LEU A CA 1
ATOM 654 C C . LEU A 1 85 ? -0.841 -5.793 -5.439 1.00 85.81 85 LEU A C 1
ATOM 656 O O . LEU A 1 85 ? -0.183 -6.160 -6.411 1.00 85.81 85 LEU A O 1
ATOM 660 N N . THR A 1 86 ? -0.466 -6.047 -4.186 1.00 86.62 86 THR A N 1
ATOM 661 C CA . THR A 1 86 ? 0.778 -6.757 -3.876 1.00 86.62 86 THR A CA 1
ATOM 662 C C . THR A 1 86 ? 0.706 -8.229 -4.258 1.00 86.62 86 THR A C 1
ATOM 664 O O . THR A 1 86 ? 1.649 -8.745 -4.864 1.00 86.62 86 THR A O 1
ATOM 667 N N . VAL A 1 87 ? -0.433 -8.886 -4.020 1.00 88.00 87 VAL A N 1
ATOM 668 C CA . VAL A 1 87 ? -0.668 -10.268 -4.460 1.00 88.00 87 VAL A CA 1
ATOM 669 C C . VAL A 1 87 ? -0.640 -10.342 -5.978 1.00 88.00 87 VAL A C 1
ATOM 671 O O . VAL A 1 87 ? 0.033 -11.194 -6.552 1.00 88.00 87 VAL A O 1
ATOM 674 N N . ALA A 1 88 ? -1.334 -9.439 -6.661 1.00 82.88 88 ALA A N 1
ATOM 675 C CA . ALA A 1 88 ? -1.449 -9.544 -8.105 1.00 82.88 88 ALA A CA 1
ATOM 676 C C . ALA A 1 88 ? -0.188 -9.107 -8.869 1.00 82.88 88 ALA A C 1
ATOM 678 O O . ALA A 1 88 ? 0.097 -9.661 -9.931 1.00 82.88 88 ALA A O 1
ATOM 679 N N . ALA A 1 89 ? 0.567 -8.133 -8.355 1.00 81.88 89 ALA A N 1
ATOM 680 C CA . ALA A 1 89 ? 1.785 -7.647 -9.003 1.00 81.88 89 ALA A CA 1
ATOM 681 C C . ALA A 1 89 ? 3.037 -8.445 -8.608 1.00 81.88 89 ALA A C 1
ATOM 683 O O . ALA A 1 89 ? 3.927 -8.613 -9.441 1.00 81.88 89 ALA A O 1
ATOM 684 N N . PHE A 1 90 ? 3.107 -8.933 -7.366 1.00 83.19 90 PHE A N 1
ATOM 685 C CA . PHE A 1 90 ? 4.318 -9.538 -6.802 1.00 83.19 90 PHE A CA 1
ATOM 686 C C . PHE A 1 90 ? 4.100 -10.939 -6.219 1.00 83.19 90 PHE A C 1
ATOM 688 O O . PHE A 1 90 ? 5.073 -11.600 -5.869 1.00 83.19 90 PHE A O 1
ATOM 695 N N . GLY A 1 91 ? 2.857 -11.422 -6.128 1.00 83.69 91 GLY A N 1
ATOM 696 C CA . GLY A 1 91 ? 2.545 -12.714 -5.510 1.00 83.69 91 GLY A CA 1
ATOM 697 C C . GLY A 1 91 ? 2.658 -12.713 -3.985 1.00 83.69 91 GLY A C 1
ATOM 698 O O . GLY A 1 91 ? 2.708 -13.788 -3.394 1.00 83.69 91 GLY A O 1
ATOM 699 N N . ILE A 1 92 ? 2.722 -11.534 -3.356 1.00 85.00 92 ILE A N 1
ATOM 700 C CA . ILE A 1 92 ? 2.931 -11.386 -1.912 1.00 85.00 92 ILE A CA 1
ATOM 701 C C . ILE A 1 92 ? 1.632 -10.931 -1.253 1.00 85.00 92 ILE A C 1
ATOM 703 O O . ILE A 1 92 ? 1.137 -9.838 -1.541 1.00 85.00 92 ILE A O 1
ATOM 707 N N . ASP A 1 93 ? 1.110 -11.766 -0.359 1.00 86.69 93 ASP A N 1
ATOM 708 C CA . ASP A 1 93 ? 0.019 -11.416 0.547 1.00 86.69 93 ASP A CA 1
ATOM 709 C C . ASP A 1 93 ? 0.618 -10.912 1.861 1.00 86.69 93 ASP A C 1
ATOM 711 O O . ASP A 1 93 ? 1.335 -11.649 2.542 1.00 86.69 93 ASP A O 1
ATOM 715 N N . PHE A 1 94 ? 0.393 -9.637 2.171 1.00 85.06 94 PHE A N 1
ATOM 716 C CA . PHE A 1 94 ? 0.903 -9.018 3.393 1.00 85.06 94 PHE A CA 1
ATOM 717 C C . PHE A 1 94 ? -0.061 -9.138 4.565 1.00 85.06 94 PHE A C 1
ATOM 719 O O . PHE A 1 94 ? 0.351 -8.866 5.693 1.00 85.06 94 PHE A O 1
ATOM 726 N N . ASP A 1 95 ? -1.303 -9.543 4.298 1.00 89.19 95 ASP A N 1
ATOM 727 C CA . ASP A 1 95 ? -2.358 -9.627 5.294 1.00 89.19 95 ASP A CA 1
ATOM 728 C C . ASP A 1 95 ? -2.450 -8.354 6.159 1.00 89.19 95 ASP A C 1
ATOM 730 O O . ASP A 1 95 ? -2.314 -8.348 7.389 1.00 89.19 95 ASP A O 1
ATOM 734 N N . SER A 1 96 ? -2.646 -7.222 5.485 1.00 88.44 96 SER A N 1
ATOM 735 C CA . SER A 1 96 ? -2.596 -5.900 6.109 1.00 88.44 96 SER A CA 1
ATOM 736 C C . SER A 1 96 ? -3.742 -5.667 7.106 1.00 88.44 96 SER A C 1
ATOM 738 O O . SER A 1 96 ? -3.665 -4.743 7.915 1.00 88.44 96 SER A O 1
ATOM 740 N N . PHE A 1 97 ? -4.801 -6.487 7.072 1.00 85.50 97 PHE A N 1
ATOM 741 C CA . PHE A 1 97 ? -5.930 -6.423 8.008 1.00 85.50 97 PHE A CA 1
ATOM 742 C C . PHE A 1 97 ? -5.620 -7.032 9.376 1.00 85.50 97 PHE A C 1
ATOM 744 O O . PHE A 1 97 ? -6.045 -6.476 10.394 1.00 85.50 97 PHE A O 1
ATOM 751 N N . HIS A 1 98 ? -4.875 -8.138 9.417 1.00 86.81 98 HIS A N 1
ATOM 752 C CA . HIS A 1 98 ? -4.418 -8.740 10.672 1.00 86.81 98 HIS A CA 1
ATOM 753 C C . HIS A 1 98 ? -3.083 -8.151 11.142 1.00 86.81 98 HIS A C 1
ATOM 755 O O . HIS A 1 98 ? -2.760 -8.200 12.333 1.00 86.81 98 HIS A O 1
ATOM 761 N N . HIS A 1 99 ? -2.323 -7.539 10.230 1.00 86.56 99 HIS A N 1
ATOM 762 C CA . HIS A 1 99 ? -1.020 -6.942 10.512 1.00 86.56 99 HIS A CA 1
ATOM 763 C C . HIS A 1 99 ? -0.926 -5.454 10.099 1.00 86.56 99 HIS A C 1
ATOM 765 O O . HIS A 1 99 ? -0.021 -5.067 9.347 1.00 86.56 99 HIS A O 1
ATOM 771 N N . PRO A 1 100 ? -1.812 -4.580 10.624 1.00 83.38 100 PRO A N 1
ATOM 772 C CA . PRO A 1 100 ? -1.863 -3.167 10.234 1.00 83.38 100 PRO A CA 1
ATOM 773 C C . PRO A 1 100 ? -0.626 -2.368 10.674 1.00 83.38 100 PRO A C 1
ATOM 775 O O . PRO A 1 100 ? -0.287 -1.360 10.056 1.00 83.38 100 PRO A O 1
ATOM 778 N N . ASP A 1 101 ? 0.082 -2.836 11.705 1.00 82.94 101 ASP A N 1
ATOM 779 C CA . ASP A 1 101 ? 1.265 -2.172 12.268 1.00 82.94 101 ASP A CA 1
ATOM 780 C C . ASP A 1 101 ? 2.576 -2.577 11.580 1.00 82.94 101 ASP A C 1
ATOM 782 O O . ASP A 1 101 ? 3.673 -2.267 12.059 1.00 82.94 101 ASP A O 1
ATOM 786 N N . THR A 1 102 ? 2.503 -3.296 10.457 1.00 84.31 102 THR A N 1
ATOM 787 C CA . THR A 1 102 ? 3.714 -3.686 9.739 1.00 84.31 102 THR A CA 1
ATOM 788 C C . THR A 1 102 ? 4.442 -2.461 9.185 1.00 84.31 102 THR A C 1
ATOM 790 O O . THR A 1 102 ? 3.816 -1.496 8.728 1.00 84.31 102 THR A O 1
ATOM 793 N N . PRO A 1 103 ? 5.788 -2.500 9.144 1.00 85.56 103 PRO A N 1
ATOM 794 C CA . PRO A 1 103 ? 6.580 -1.436 8.539 1.00 85.56 103 PRO A CA 1
ATOM 795 C C . PRO A 1 103 ? 6.146 -1.091 7.108 1.00 85.56 103 PRO A C 1
ATOM 797 O O . PRO A 1 103 ? 6.148 0.079 6.744 1.00 85.56 103 PRO A O 1
ATOM 800 N N . LEU A 1 104 ? 5.698 -2.078 6.323 1.00 85.06 104 LEU A N 1
ATOM 801 C CA . LEU A 1 104 ? 5.183 -1.849 4.975 1.00 85.06 104 LEU A CA 1
ATOM 802 C C . LEU A 1 104 ? 3.914 -0.989 4.973 1.00 85.06 104 LEU A C 1
ATOM 804 O O . LEU A 1 104 ? 3.860 -0.002 4.239 1.00 85.06 104 LEU A O 1
ATOM 808 N N . VAL A 1 105 ? 2.903 -1.346 5.772 1.00 85.69 105 VAL A N 1
ATOM 809 C CA . VAL A 1 105 ? 1.637 -0.600 5.843 1.00 85.69 105 VAL A CA 1
ATOM 810 C C . VAL A 1 105 ? 1.899 0.829 6.322 1.00 85.69 105 VAL A C 1
ATOM 812 O O . VAL A 1 105 ? 1.364 1.783 5.752 1.00 85.69 105 VAL A O 1
ATOM 815 N N . ALA A 1 106 ? 2.799 1.006 7.293 1.00 87.94 106 ALA A N 1
ATOM 816 C CA . ALA A 1 106 ? 3.238 2.323 7.749 1.00 87.94 106 ALA A CA 1
ATOM 817 C C . ALA A 1 106 ? 3.936 3.133 6.638 1.00 87.94 106 ALA A C 1
ATOM 819 O O . ALA A 1 106 ? 3.594 4.301 6.422 1.00 87.94 106 ALA A O 1
ATOM 820 N N . THR A 1 107 ? 4.870 2.526 5.897 1.00 87.56 107 THR A N 1
ATOM 821 C CA . THR A 1 107 ? 5.552 3.165 4.759 1.00 87.56 107 THR A CA 1
ATOM 822 C C . THR A 1 107 ? 4.558 3.534 3.657 1.00 87.56 107 THR A C 1
ATOM 824 O O . THR A 1 107 ? 4.593 4.658 3.157 1.00 87.56 107 THR A O 1
ATOM 827 N N . TYR A 1 108 ? 3.628 2.642 3.314 1.00 85.31 108 TYR A N 1
ATOM 828 C CA . TYR A 1 108 ? 2.585 2.900 2.324 1.00 85.31 108 TYR A CA 1
ATOM 829 C C . TYR A 1 108 ? 1.669 4.056 2.746 1.00 85.31 108 TYR A C 1
ATOM 831 O O . TYR A 1 108 ? 1.452 4.988 1.971 1.00 85.31 108 TYR A O 1
ATOM 839 N N . ASN A 1 109 ? 1.199 4.059 3.995 1.00 85.50 109 ASN A N 1
ATOM 840 C CA . ASN A 1 109 ? 0.373 5.137 4.542 1.00 85.50 109 ASN A CA 1
ATOM 841 C C . ASN A 1 109 ? 1.095 6.490 4.511 1.00 85.50 109 ASN A C 1
ATOM 843 O O . ASN A 1 109 ? 0.490 7.500 4.149 1.00 85.50 109 ASN A O 1
ATOM 847 N N . ALA A 1 110 ? 2.390 6.511 4.841 1.00 86.00 110 ALA A N 1
ATOM 848 C CA . ALA A 1 110 ? 3.204 7.719 4.769 1.00 86.00 110 ALA A CA 1
ATOM 849 C C . ALA A 1 110 ? 3.349 8.232 3.327 1.00 86.00 110 ALA A C 1
ATOM 851 O O . ALA A 1 110 ? 3.229 9.433 3.090 1.00 86.00 110 ALA A O 1
ATOM 852 N N . ILE A 1 111 ? 3.539 7.330 2.359 1.00 83.38 111 ILE A N 1
ATOM 853 C CA . ILE A 1 111 ? 3.603 7.681 0.935 1.00 83.38 111 ILE A CA 1
ATOM 854 C C . ILE A 1 111 ? 2.265 8.255 0.461 1.00 83.38 111 ILE A C 1
ATOM 856 O O . ILE A 1 111 ? 2.248 9.329 -0.136 1.00 83.38 111 ILE A O 1
ATOM 860 N N . VAL A 1 112 ? 1.143 7.584 0.740 1.00 81.00 112 VAL A N 1
ATOM 861 C CA . VAL A 1 112 ? -0.192 8.049 0.326 1.00 81.00 112 VAL A CA 1
ATOM 862 C C . VAL A 1 112 ? -0.490 9.429 0.910 1.00 81.00 112 VAL A C 1
ATOM 864 O O . VAL A 1 112 ? -0.923 10.314 0.174 1.00 81.00 112 VAL A O 1
ATOM 867 N N . ALA A 1 113 ? -0.193 9.650 2.193 1.00 81.06 113 ALA A N 1
ATOM 868 C CA . ALA A 1 113 ? -0.391 10.944 2.842 1.00 81.06 113 ALA A CA 1
ATOM 869 C C . ALA A 1 113 ? 0.438 12.069 2.195 1.00 81.06 113 ALA A C 1
ATOM 871 O O . ALA A 1 113 ? -0.050 13.189 2.052 1.00 81.06 113 ALA A O 1
ATOM 872 N N . GLU A 1 114 ? 1.672 11.782 1.771 1.00 74.94 114 GLU A N 1
ATOM 873 C CA . GLU A 1 114 ? 2.553 12.766 1.131 1.00 74.94 114 GLU A CA 1
ATOM 874 C C . GLU A 1 114 ? 2.252 12.979 -0.369 1.00 74.94 114 GLU A C 1
ATOM 876 O O . GLU A 1 114 ? 2.540 14.051 -0.901 1.00 74.94 114 GLU A O 1
ATOM 881 N N . ILE A 1 115 ? 1.649 12.003 -1.064 1.00 70.06 115 ILE A N 1
ATOM 882 C CA . ILE A 1 115 ? 1.299 12.098 -2.496 1.00 70.06 115 ILE A CA 1
ATOM 883 C C . ILE A 1 115 ? 0.045 12.949 -2.750 1.00 70.06 115 ILE A C 1
ATOM 885 O O . ILE A 1 115 ? -0.105 13.488 -3.850 1.00 70.06 115 ILE A O 1
ATOM 889 N N . MET A 1 116 ? -0.842 13.110 -1.761 1.00 64.06 116 MET A N 1
ATOM 890 C CA . MET A 1 116 ? -2.103 13.853 -1.926 1.00 64.06 116 MET A CA 1
ATOM 891 C C . MET A 1 116 ? -1.914 15.323 -2.348 1.00 64.06 116 MET A C 1
ATOM 893 O O . MET A 1 116 ? -2.846 15.917 -2.888 1.00 64.06 116 MET A O 1
ATOM 897 N N . ASP A 1 117 ? -0.708 15.889 -2.211 1.00 66.50 117 ASP A N 1
ATOM 898 C CA . ASP A 1 117 ? -0.324 17.142 -2.869 1.00 66.50 117 ASP A CA 1
ATOM 899 C C . ASP A 1 117 ? 0.454 16.880 -4.174 1.00 66.50 117 ASP A C 1
ATOM 901 O O . ASP A 1 117 ? 1.670 17.062 -4.293 1.00 66.50 117 ASP A O 1
ATOM 905 N N . VAL A 1 118 ? -0.281 16.449 -5.202 1.00 60.78 118 VAL A N 1
ATOM 906 C CA . VAL A 1 118 ? 0.269 16.134 -6.532 1.00 60.78 118 VAL A CA 1
ATOM 907 C C . VAL A 1 118 ? 0.995 17.338 -7.156 1.00 60.78 118 VAL A C 1
ATOM 909 O O . VAL A 1 118 ? 1.927 17.159 -7.947 1.00 60.78 118 VAL A O 1
ATOM 912 N N . ALA A 1 119 ? 0.620 18.567 -6.781 1.00 62.75 119 ALA A N 1
ATOM 913 C CA . ALA A 1 119 ? 1.272 19.788 -7.249 1.00 62.75 119 ALA A CA 1
ATOM 914 C C . ALA A 1 119 ? 2.705 19.927 -6.703 1.00 62.75 119 ALA A C 1
ATOM 916 O O . ALA A 1 119 ? 3.581 20.448 -7.402 1.00 62.75 119 ALA A O 1
ATOM 917 N N . GLN A 1 120 ? 2.985 19.403 -5.507 1.00 64.94 120 GLN A N 1
ATOM 918 C CA . GLN A 1 120 ? 4.344 19.348 -4.966 1.00 64.94 120 GLN A CA 1
ATOM 919 C C . GLN A 1 120 ? 5.220 18.311 -5.679 1.00 64.94 120 GLN A C 1
ATOM 921 O O . GLN A 1 120 ? 6.386 18.587 -5.955 1.00 64.94 120 GLN A O 1
ATOM 926 N N . LEU A 1 121 ? 4.675 17.157 -6.074 1.00 62.19 121 LEU A N 1
ATOM 927 C CA . LEU A 1 121 ? 5.449 16.093 -6.739 1.00 62.19 121 LEU A CA 1
ATOM 928 C C . LEU A 1 121 ? 6.035 16.505 -8.098 1.00 62.19 121 LEU A C 1
ATOM 930 O O . LEU A 1 121 ? 7.094 16.013 -8.505 1.00 62.19 121 LEU A O 1
ATOM 934 N N . ILE A 1 122 ? 5.355 17.415 -8.794 1.00 64.12 122 ILE A N 1
ATOM 935 C CA . ILE A 1 122 ? 5.779 17.965 -10.088 1.00 64.12 122 ILE A CA 1
ATOM 936 C C . ILE A 1 122 ? 6.668 19.210 -9.951 1.00 64.12 122 ILE A C 1
ATOM 938 O O . ILE A 1 122 ? 7.165 19.713 -10.959 1.00 64.12 122 ILE A O 1
ATOM 942 N N . ASN A 1 123 ? 6.894 19.711 -8.732 1.00 69.19 123 ASN A N 1
ATOM 943 C CA . ASN A 1 123 ? 7.741 20.873 -8.489 1.00 69.19 123 ASN A CA 1
ATOM 944 C C . ASN A 1 123 ? 9.237 20.475 -8.542 1.00 69.19 123 ASN A C 1
ATOM 946 O O . ASN A 1 123 ? 9.676 19.647 -7.741 1.00 69.19 123 ASN A O 1
ATOM 950 N N . PRO A 1 124 ? 10.059 21.084 -9.426 1.00 65.56 124 PRO A N 1
ATOM 951 C CA . PRO A 1 124 ? 11.504 20.834 -9.512 1.00 65.56 124 PRO A CA 1
ATOM 952 C C . PRO A 1 124 ? 12.262 21.016 -8.198 1.00 65.56 124 PRO A C 1
ATOM 954 O O . PRO A 1 124 ? 13.277 20.364 -7.981 1.00 65.56 124 PRO A O 1
ATOM 957 N N . LEU A 1 125 ? 11.775 21.891 -7.322 1.00 69.38 125 LEU A N 1
ATOM 958 C CA . LEU A 1 125 ? 12.422 22.202 -6.051 1.00 69.38 125 LEU A CA 1
ATOM 959 C C . LEU A 1 125 ? 11.996 21.255 -4.923 1.00 69.38 125 LEU A C 1
ATOM 961 O O . LEU A 1 125 ? 12.652 21.211 -3.882 1.00 69.38 125 LEU A O 1
ATOM 965 N N . PHE A 1 126 ? 10.941 20.458 -5.123 1.00 72.50 126 PHE A N 1
ATOM 966 C CA . PHE A 1 126 ? 10.447 19.537 -4.103 1.00 72.50 126 PHE A CA 1
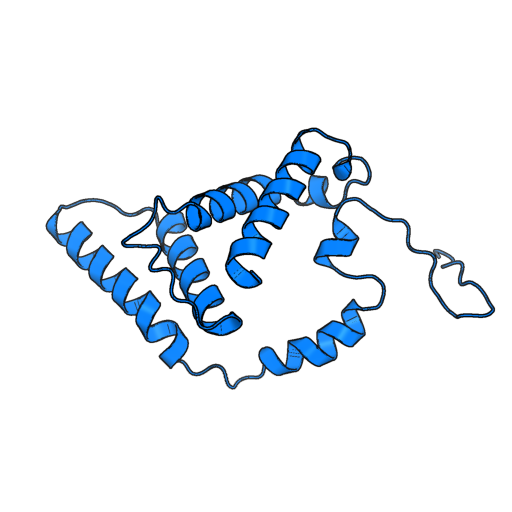ATOM 967 C C . PHE A 1 126 ? 11.485 18.472 -3.749 1.00 72.50 126 PHE A C 1
ATOM 969 O O . PHE A 1 126 ? 11.665 18.181 -2.571 1.00 72.50 126 PHE A O 1
ATOM 976 N N . THR A 1 127 ? 12.259 17.981 -4.721 1.00 67.69 127 THR A N 1
ATOM 977 C CA . THR A 1 127 ? 13.335 16.994 -4.499 1.00 67.69 127 THR A CA 1
ATOM 978 C C . THR A 1 127 ? 14.430 17.495 -3.558 1.00 67.69 127 THR A C 1
ATOM 980 O O . THR A 1 127 ? 15.109 16.694 -2.918 1.00 67.69 127 THR A O 1
ATOM 983 N N . CYS A 1 128 ? 14.616 18.814 -3.478 1.00 72.31 128 CYS A N 1
ATOM 984 C CA . CYS A 1 128 ? 15.603 19.451 -2.608 1.00 72.31 128 CYS A CA 1
ATOM 985 C C . CYS A 1 128 ? 15.032 19.807 -1.226 1.00 72.31 128 CYS A C 1
ATOM 987 O O . CYS A 1 128 ? 15.790 20.068 -0.291 1.00 72.31 128 CYS A O 1
ATOM 989 N N . SER A 1 129 ? 13.706 19.805 -1.074 1.00 81.06 129 SER A N 1
ATOM 990 C CA . SER A 1 129 ? 13.047 20.061 0.205 1.00 81.06 129 SER A CA 1
ATOM 991 C C . SER A 1 129 ? 13.268 18.919 1.209 1.00 81.06 129 SER A C 1
ATOM 993 O O . SER A 1 129 ? 13.659 17.802 0.858 1.00 81.06 129 SER A O 1
ATOM 995 N N . ALA A 1 130 ? 13.020 19.192 2.492 1.00 81.31 130 ALA A N 1
ATOM 996 C CA . ALA A 1 130 ? 13.016 18.150 3.521 1.00 81.31 130 ALA A CA 1
ATOM 997 C C . ALA A 1 130 ? 11.950 17.074 3.234 1.00 81.31 130 ALA A C 1
ATOM 999 O O . ALA A 1 130 ? 12.246 15.886 3.346 1.00 81.31 130 ALA A O 1
ATOM 1000 N N . ALA A 1 131 ? 10.761 17.488 2.779 1.00 78.56 131 ALA A N 1
ATOM 1001 C CA . ALA A 1 131 ? 9.670 16.591 2.399 1.00 78.56 131 ALA A CA 1
ATOM 1002 C C . ALA A 1 131 ? 10.050 15.681 1.220 1.00 78.56 131 ALA A C 1
ATOM 1004 O O . ALA A 1 131 ? 9.888 14.471 1.303 1.00 78.56 131 ALA A O 1
ATOM 1005 N N . GLY A 1 132 ? 10.665 16.216 0.161 1.00 77.12 132 GLY A N 1
ATOM 1006 C CA . GLY A 1 132 ? 11.129 15.387 -0.956 1.00 77.12 132 GLY A CA 1
ATOM 1007 C C . GLY A 1 132 ? 12.207 14.384 -0.546 1.00 77.12 132 GLY A C 1
ATOM 1008 O O . GLY A 1 132 ? 12.148 13.215 -0.925 1.00 77.12 132 GLY A O 1
ATOM 1009 N N . ARG A 1 133 ? 13.169 14.787 0.297 1.00 83.94 133 ARG A N 1
ATOM 1010 C CA . ARG A 1 133 ? 14.169 13.847 0.835 1.00 83.94 133 ARG A CA 1
ATOM 1011 C C . ARG A 1 133 ? 13.524 12.713 1.635 1.00 83.94 133 ARG A C 1
ATOM 1013 O O . ARG A 1 133 ? 13.941 11.570 1.464 1.00 83.94 133 ARG A O 1
ATOM 1020 N N . ARG A 1 134 ? 12.495 13.011 2.435 1.00 85.19 134 ARG A N 1
ATOM 1021 C CA . ARG A 1 134 ? 11.702 12.006 3.158 1.00 85.19 134 ARG A CA 1
ATOM 1022 C C . ARG A 1 134 ? 10.948 11.078 2.204 1.00 85.19 134 ARG A C 1
ATOM 1024 O O . ARG A 1 134 ? 11.118 9.870 2.312 1.00 85.19 134 ARG A O 1
ATOM 1031 N N . MET A 1 135 ? 10.233 11.619 1.217 1.00 83.12 135 MET A N 1
ATOM 1032 C CA . MET A 1 135 ? 9.559 10.839 0.171 1.00 83.12 135 MET A CA 1
ATOM 1033 C C . MET A 1 135 ? 10.532 9.898 -0.554 1.00 83.12 135 MET A C 1
ATOM 1035 O O . MET A 1 135 ? 10.224 8.735 -0.793 1.00 83.12 135 MET A O 1
ATOM 1039 N N . LYS A 1 136 ? 11.747 10.362 -0.876 1.00 83.75 136 LYS A N 1
ATOM 1040 C CA . LYS A 1 136 ? 12.776 9.510 -1.490 1.00 83.75 136 LYS A CA 1
ATOM 1041 C C . LYS A 1 136 ? 13.138 8.321 -0.600 1.00 83.75 136 LYS A C 1
ATOM 1043 O O . LYS A 1 136 ? 13.305 7.226 -1.127 1.00 83.75 136 LYS A O 1
ATOM 1048 N N . GLU A 1 137 ? 13.276 8.536 0.705 1.00 88.19 137 GLU A N 1
ATOM 1049 C CA . GLU A 1 137 ? 13.579 7.462 1.651 1.00 88.19 137 GLU A CA 1
ATOM 1050 C C . GLU A 1 137 ? 12.410 6.484 1.783 1.00 88.19 137 GLU A C 1
ATOM 1052 O O . GLU A 1 137 ? 12.629 5.279 1.723 1.00 88.19 137 GLU A O 1
ATOM 1057 N N . LEU A 1 138 ? 11.175 6.987 1.856 1.00 87.31 138 LEU A N 1
ATOM 1058 C CA . LEU A 1 138 ? 9.969 6.156 1.876 1.00 87.31 138 LEU A CA 1
ATOM 1059 C C . LEU A 1 138 ? 9.857 5.279 0.621 1.00 87.31 138 LEU A C 1
ATOM 1061 O O . LEU A 1 138 ? 9.599 4.085 0.729 1.00 87.31 138 LEU A O 1
ATOM 1065 N N . LEU A 1 139 ? 10.119 5.837 -0.563 1.00 84.81 139 LEU A N 1
ATOM 1066 C CA . LEU A 1 139 ? 10.142 5.067 -1.811 1.00 84.81 139 LEU A CA 1
ATOM 1067 C C . LEU A 1 139 ? 11.249 4.005 -1.805 1.00 84.81 139 LEU A C 1
ATOM 1069 O O . LEU A 1 139 ? 11.003 2.873 -2.201 1.00 84.81 139 LEU A O 1
ATOM 1073 N N . ASN A 1 140 ? 12.448 4.335 -1.313 1.00 87.06 140 ASN A N 1
ATOM 1074 C CA . ASN A 1 140 ? 13.529 3.352 -1.208 1.00 87.06 140 ASN A CA 1
ATOM 1075 C C . ASN A 1 140 ? 13.189 2.228 -0.211 1.00 87.06 140 ASN A C 1
ATOM 1077 O O . ASN A 1 140 ? 13.614 1.093 -0.408 1.00 87.06 140 ASN A O 1
ATOM 1081 N N . GLN A 1 141 ? 12.470 2.533 0.874 1.00 87.56 141 GLN A N 1
ATOM 1082 C CA . GLN A 1 141 ? 11.975 1.523 1.813 1.00 87.56 141 GLN A CA 1
ATOM 1083 C C . GLN A 1 141 ? 10.938 0.626 1.143 1.00 87.56 141 GLN A C 1
ATOM 1085 O O . GLN A 1 141 ? 11.039 -0.591 1.259 1.00 87.56 141 GLN A O 1
ATOM 1090 N N . LEU A 1 142 ? 10.005 1.218 0.393 1.00 85.19 142 LEU A N 1
ATOM 1091 C CA . LEU A 1 142 ? 9.008 0.478 -0.371 1.00 85.19 142 LEU A CA 1
ATOM 1092 C C . LEU A 1 142 ? 9.662 -0.492 -1.365 1.00 85.19 142 LEU A C 1
ATOM 1094 O O . LEU A 1 142 ? 9.316 -1.669 -1.385 1.00 85.19 142 LEU A O 1
ATOM 1098 N N . ASP A 1 143 ? 10.657 -0.026 -2.126 1.00 84.62 143 ASP A N 1
ATOM 1099 C CA . ASP A 1 143 ? 11.386 -0.850 -3.097 1.00 84.62 143 ASP A CA 1
ATOM 1100 C C . ASP A 1 143 ? 12.049 -2.074 -2.440 1.00 84.62 143 ASP A C 1
ATOM 1102 O O . ASP A 1 143 ? 12.065 -3.156 -3.025 1.00 84.62 143 ASP A O 1
ATOM 1106 N N . ARG A 1 144 ? 12.551 -1.944 -1.203 1.00 86.25 144 ARG A N 1
ATOM 1107 C CA . ARG A 1 144 ? 13.142 -3.075 -0.464 1.00 86.25 144 ARG A CA 1
ATOM 1108 C C . ARG A 1 144 ? 12.123 -4.152 -0.101 1.00 86.25 144 ARG A C 1
ATOM 1110 O O . ARG A 1 144 ? 12.518 -5.298 0.040 1.00 86.25 144 ARG A O 1
ATOM 1117 N N . TYR A 1 145 ? 10.844 -3.821 0.059 1.00 82.06 145 TYR A N 1
ATOM 1118 C CA . TYR A 1 145 ? 9.830 -4.839 0.349 1.00 82.06 145 TYR A CA 1
ATOM 1119 C C . TYR A 1 145 ? 9.464 -5.675 -0.882 1.00 82.06 145 TYR A C 1
ATOM 1121 O O . TYR A 1 145 ? 9.025 -6.810 -0.726 1.00 82.06 145 TYR A O 1
ATOM 1129 N N . PHE A 1 146 ? 9.653 -5.138 -2.091 1.00 78.44 146 PHE A N 1
ATOM 1130 C CA . PHE A 1 146 ? 9.251 -5.802 -3.335 1.00 78.44 146 PHE A CA 1
ATOM 1131 C C . PHE A 1 146 ? 10.409 -6.409 -4.134 1.00 78.44 146 PHE A C 1
ATOM 1133 O O . PHE A 1 146 ? 10.181 -7.335 -4.909 1.00 78.44 146 PHE A O 1
ATOM 1140 N N . PHE A 1 147 ? 11.631 -5.887 -3.986 1.00 78.06 147 PHE A N 1
ATOM 1141 C CA . PHE A 1 147 ? 12.760 -6.215 -4.868 1.00 78.06 147 PHE A CA 1
ATOM 1142 C C . PHE A 1 147 ? 14.056 -6.607 -4.136 1.00 78.06 147 PHE A C 1
ATOM 1144 O O . PHE A 1 147 ? 15.109 -6.641 -4.777 1.00 78.06 147 PHE A O 1
ATOM 1151 N N . ALA A 1 148 ? 14.007 -6.840 -2.820 1.00 60.56 148 ALA A N 1
ATOM 1152 C CA . ALA A 1 148 ? 15.157 -7.327 -2.049 1.00 60.56 148 ALA A CA 1
ATOM 1153 C C . ALA A 1 148 ? 15.371 -8.840 -2.188 1.00 60.56 148 ALA A C 1
ATOM 1155 O O . ALA A 1 148 ? 14.372 -9.574 -2.360 1.00 60.56 148 ALA A O 1
#

Sequence (148 aa):
MKAAVTKHGVFEKMVFSAGYRERFTGKNLAIAQHKIVNAAFRRGWAPALFGGPARHLIEKFDELAASGSVLDPAEWMKLMALDALTVAAFGIDFDSFHHPDTPLVATYNAIVAEIMDVAQLINPLFTCSAAGRRMKELLNQLDRYFFA

Nearest PDB structures (foldseek):
  1w0f-assembly1_A  TM=6.830E-01  e=1.373E-01  Homo sapiens
  8sg5-assembly6_F  TM=6.092E-01  e=1.702E-01  Homo sapiens
  7lad-assembly1_A  TM=6.946E-01  e=5.272E-01  Homo sapiens
  5g5j-assembly1_A-2  TM=6.783E-01  e=5.272E-01  Homo sapiens
  4d78-assembly1_A  TM=6.375E-01  e=4.028E-01  Homo sapiens

Radius of gyration: 19.67 Å; Cα contacts (8 Å, |Δi|>4): 109; chains: 1; bounding box: 41×43×54 Å

InterPro domains:
  IPR001128 Cytochrome P450 [PF00067] (49-138)
  IPR036396 Cytochrome P450 superfamily [G3DSA:1.10.630.10] (1-148)
  IPR036396 Cytochrome P450 superfamily [SSF48264] (5-146)

Solvent-accessible surface area (backbone atoms only — not comparable to full-atom values): 8728 Å² total; per-residue (Å²): 137,84,83,78,65,49,48,89,90,71,75,48,69,75,75,82,81,32,33,53,42,55,81,78,51,42,82,80,38,42,65,57,47,44,62,59,52,50,64,74,71,42,98,72,74,59,72,68,52,44,49,61,42,51,46,51,51,49,55,50,49,53,56,27,65,74,70,73,56,85,78,59,68,70,57,54,54,50,42,44,49,49,28,32,49,36,26,65,75,71,69,43,76,70,54,42,80,88,40,59,84,37,70,64,52,50,42,50,51,53,50,56,66,62,50,74,49,58,74,50,46,50,29,55,64,32,59,77,35,73,66,32,49,48,52,54,50,44,51,54,54,53,47,51,77,78,73,108

Secondary structure (DSSP, 8-state):
-----B-TTT-PBPP---TTHHHHH-SSHHHHHHHHHHHHTSTT--GGGGHHHHHHHHHHHHHHHHHTPPPPHHHHHHHHHHHH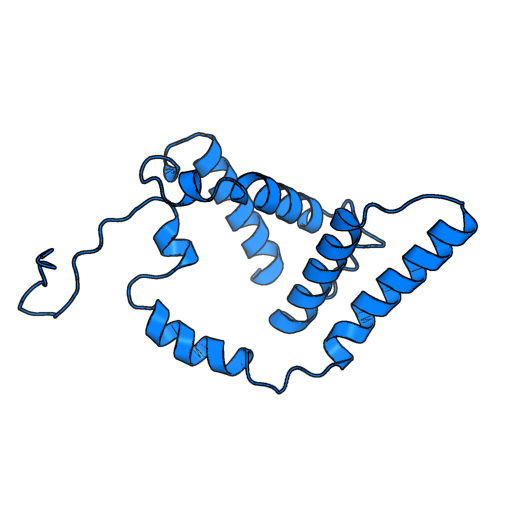HHHHHHS----TTT-TTSHHHHHHHHHHHHHT-HHHHT-TTGGGSHHHHHHHHHHHHHHHHHH-

Mean predicted aligned error: 11.95 Å